Protein AF-A0A9Y2F4L6-F1 (afdb_monomer_lite)

Structure (mmCIF, N/CA/C/O backbone):
data_AF-A0A9Y2F4L6-F1
#
_entry.id   AF-A0A9Y2F4L6-F1
#
loop_
_atom_site.group_PDB
_atom_site.id
_atom_site.type_symbol
_atom_site.label_atom_id
_atom_site.label_alt_id
_atom_site.label_comp_id
_atom_site.label_asym_id
_atom_site.label_entity_id
_atom_site.label_seq_id
_atom_site.pdbx_PDB_ins_code
_atom_site.Cartn_x
_atom_site.Cartn_y
_atom_site.Cartn_z
_atom_site.occupancy
_atom_site.B_iso_or_equiv
_atom_site.auth_seq_id
_atom_site.auth_comp_id
_atom_site.auth_asym_id
_atom_site.auth_atom_id
_atom_site.pdbx_PDB_model_num
ATOM 1 N N . MET A 1 1 ? -23.920 -16.507 -6.125 1.00 43.25 1 MET A N 1
ATOM 2 C CA . MET A 1 1 ? -23.832 -16.913 -4.710 1.00 43.25 1 MET A CA 1
ATOM 3 C C . MET A 1 1 ? -22.390 -17.331 -4.482 1.00 43.25 1 MET A C 1
ATOM 5 O O . MET A 1 1 ? -21.992 -18.385 -4.951 1.00 43.25 1 MET A O 1
ATOM 9 N N . THR A 1 2 ? -21.555 -16.420 -3.988 1.00 51.94 2 THR A N 1
ATOM 10 C CA . THR A 1 2 ? -20.121 -16.670 -3.791 1.00 51.94 2 THR A CA 1
ATOM 11 C C . THR A 1 2 ? -19.931 -17.440 -2.497 1.00 51.94 2 THR A C 1
ATOM 13 O O . THR A 1 2 ? -20.103 -16.884 -1.417 1.00 51.94 2 THR A O 1
ATOM 16 N N . ASP A 1 3 ? -19.592 -18.715 -2.637 1.00 67.19 3 ASP A N 1
ATOM 17 C CA . ASP A 1 3 ? -19.367 -19.669 -1.553 1.00 67.19 3 ASP A CA 1
ATOM 18 C C . ASP A 1 3 ? -17.948 -19.485 -0.981 1.00 67.19 3 ASP A C 1
ATOM 20 O O . ASP A 1 3 ? -17.088 -20.361 -1.058 1.00 67.19 3 ASP A O 1
ATOM 24 N N . PHE A 1 4 ? -17.645 -18.274 -0.500 1.00 72.81 4 PHE A N 1
ATOM 25 C CA . PHE A 1 4 ? -16.419 -18.060 0.263 1.00 72.81 4 PHE A CA 1
ATOM 26 C C . PHE A 1 4 ? -16.619 -18.689 1.646 1.00 72.81 4 PHE A C 1
ATOM 28 O O . PHE A 1 4 ? -17.539 -18.280 2.358 1.00 72.81 4 PHE A O 1
ATOM 35 N N . PRO A 1 5 ? -15.792 -19.672 2.041 1.00 77.69 5 PRO A N 1
ATOM 36 C CA . PRO A 1 5 ? -15.989 -20.390 3.291 1.00 77.69 5 PRO A CA 1
ATOM 37 C C . PRO A 1 5 ? -15.797 -19.435 4.474 1.00 77.69 5 PRO A C 1
ATOM 39 O O . PRO A 1 5 ? -14.683 -18.995 4.769 1.00 77.69 5 PRO A O 1
ATOM 42 N N . ALA A 1 6 ? -16.906 -19.084 5.132 1.00 69.00 6 ALA A N 1
ATOM 43 C CA . ALA A 1 6 ? -16.931 -18.105 6.218 1.00 69.00 6 ALA A CA 1
ATOM 44 C C . ALA A 1 6 ? -16.064 -18.531 7.417 1.00 69.00 6 ALA A C 1
ATOM 46 O O . ALA A 1 6 ? -15.510 -17.680 8.109 1.00 69.00 6 ALA A O 1
ATOM 47 N N . ASP A 1 7 ? -15.869 -19.839 7.619 1.00 78.31 7 ASP A N 1
ATOM 48 C CA . ASP A 1 7 ? -14.999 -20.408 8.656 1.00 78.31 7 ASP A CA 1
ATOM 49 C C . ASP A 1 7 ? -13.498 -20.161 8.404 1.00 78.31 7 ASP A C 1
ATOM 51 O O . ASP A 1 7 ? -12.671 -20.455 9.267 1.00 78.31 7 ASP A O 1
ATOM 55 N N . LYS A 1 8 ? -13.127 -19.626 7.232 1.00 79.06 8 LYS A N 1
ATOM 56 C CA . LYS A 1 8 ? -11.742 -19.273 6.872 1.00 79.06 8 LYS A CA 1
ATOM 57 C C . LYS A 1 8 ? -11.451 -17.777 6.923 1.00 79.06 8 LYS A C 1
ATOM 59 O O . LYS A 1 8 ? -10.321 -17.379 6.627 1.00 79.06 8 LYS A O 1
ATOM 64 N N . LEU A 1 9 ? -12.433 -16.946 7.271 1.00 82.81 9 LEU A N 1
ATOM 65 C CA . LEU A 1 9 ? -12.238 -15.502 7.330 1.00 82.81 9 LEU A CA 1
ATOM 66 C C . LEU A 1 9 ? -11.289 -15.132 8.472 1.00 82.81 9 LEU A C 1
ATOM 68 O O . LEU A 1 9 ? -11.371 -15.658 9.580 1.00 82.81 9 LEU A O 1
ATOM 72 N N . ARG A 1 10 ? -10.373 -14.209 8.181 1.00 88.00 10 ARG A N 1
ATOM 73 C CA . ARG A 1 10 ? -9.464 -13.623 9.166 1.00 88.00 10 ARG A CA 1
ATOM 74 C C . ARG A 1 10 ? -9.920 -12.205 9.469 1.00 88.00 10 ARG A C 1
ATOM 76 O O . ARG A 1 10 ? -10.230 -11.454 8.546 1.00 88.00 10 ARG A O 1
ATOM 83 N N . THR A 1 11 ? -9.914 -11.841 10.745 1.00 90.31 11 THR A N 1
ATOM 84 C CA . THR A 1 11 ? -10.070 -10.448 11.168 1.00 90.31 11 THR A CA 1
ATOM 85 C C . THR A 1 11 ? -8.701 -9.786 11.141 1.00 90.31 11 THR A C 1
ATOM 87 O O . THR A 1 11 ? -7.770 -10.296 11.758 1.00 90.31 11 THR A O 1
ATOM 90 N N . LEU A 1 12 ? -8.590 -8.677 10.418 1.00 94.12 12 LEU A N 1
ATOM 91 C CA . LEU A 1 12 ? -7.392 -7.844 10.338 1.00 94.12 12 LEU A CA 1
ATOM 92 C C . LEU A 1 12 ? -7.769 -6.427 10.768 1.00 94.12 12 LEU A C 1
ATOM 94 O O . LEU A 1 12 ? -8.864 -5.961 10.439 1.00 94.12 12 LEU A O 1
ATOM 98 N N . ASN A 1 13 ? -6.874 -5.739 11.472 1.00 94.25 13 ASN A N 1
ATOM 99 C CA . ASN A 1 13 ? -6.998 -4.295 11.650 1.00 94.25 13 ASN A CA 1
ATOM 100 C C . ASN A 1 13 ? -6.651 -3.551 10.342 1.00 94.25 13 ASN A C 1
ATOM 102 O O . ASN A 1 13 ? -6.176 -4.149 9.376 1.00 94.25 13 ASN A O 1
ATOM 106 N N . GLU A 1 14 ? -6.905 -2.241 10.288 1.00 94.06 14 GLU A N 1
ATOM 107 C CA . GLU A 1 14 ? -6.732 -1.454 9.056 1.00 94.06 14 GLU A CA 1
ATOM 108 C C . GLU A 1 14 ? -5.298 -1.478 8.521 1.00 94.06 14 GLU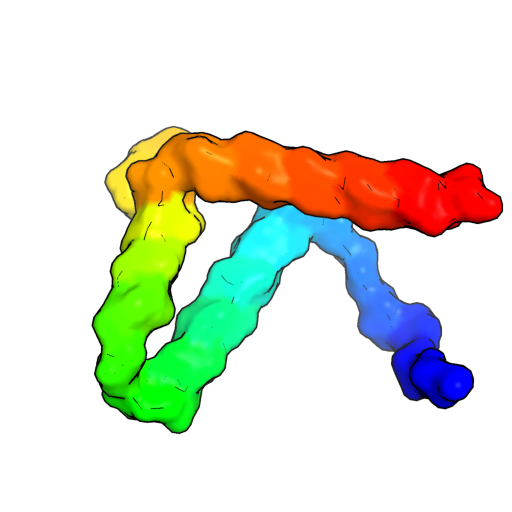 A C 1
ATOM 110 O O . GLU A 1 14 ? -5.096 -1.493 7.307 1.00 94.06 14 GLU A O 1
ATOM 115 N N . LEU A 1 15 ? -4.311 -1.496 9.421 1.00 93.56 15 LEU A N 1
ATOM 116 C CA . LEU A 1 15 ? -2.898 -1.526 9.068 1.00 93.56 15 LEU A CA 1
ATOM 117 C C . LEU A 1 15 ? -2.485 -2.906 8.557 1.00 93.56 15 LEU A C 1
ATOM 119 O O . LEU A 1 15 ? -1.856 -3.010 7.512 1.00 93.56 15 LEU A O 1
ATOM 123 N N . GLU A 1 16 ? -2.903 -3.971 9.240 1.00 95.56 16 GLU A N 1
ATOM 124 C CA . GLU A 1 16 ? -2.656 -5.351 8.806 1.00 95.56 16 GLU A CA 1
ATOM 125 C C . GLU A 1 16 ? -3.296 -5.641 7.444 1.00 95.56 16 GLU A C 1
ATOM 127 O O . GLU A 1 16 ? -2.704 -6.315 6.602 1.00 95.56 16 GLU A O 1
ATOM 132 N N . ALA A 1 17 ? -4.503 -5.125 7.206 1.00 96.00 17 ALA A N 1
ATOM 133 C CA . ALA A 1 17 ? -5.180 -5.252 5.923 1.00 96.00 17 ALA A CA 1
ATOM 134 C C . ALA A 1 17 ? -4.469 -4.458 4.814 1.00 96.00 17 ALA A C 1
ATOM 136 O O . ALA A 1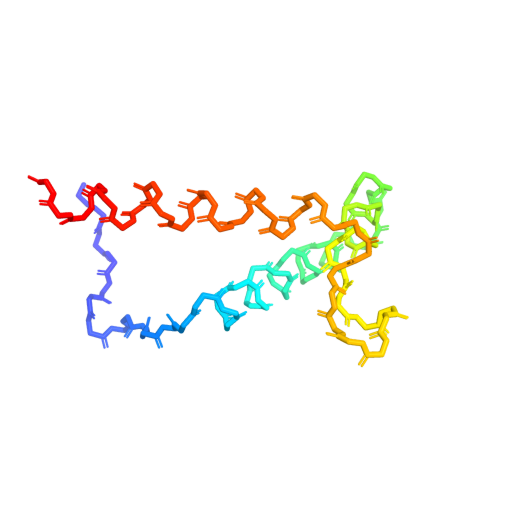 17 ? -4.384 -4.947 3.685 1.00 96.00 17 ALA A O 1
ATOM 137 N N . TYR A 1 18 ? -3.920 -3.279 5.130 1.00 96.19 18 TYR A N 1
ATOM 138 C CA . TYR A 1 18 ? -3.082 -2.522 4.202 1.00 96.19 18 TYR A CA 1
ATOM 139 C C . TYR A 1 18 ? -1.813 -3.299 3.848 1.00 96.19 18 TYR A C 1
ATOM 141 O O . TYR A 1 18 ? -1.532 -3.517 2.672 1.00 96.19 18 TYR A O 1
ATOM 149 N N . ASP A 1 19 ? -1.089 -3.790 4.855 1.00 95.06 19 ASP A N 1
ATOM 150 C CA . ASP A 1 19 ? 0.144 -4.552 4.658 1.00 95.06 19 ASP A CA 1
ATOM 151 C C . ASP A 1 19 ? -0.130 -5.841 3.855 1.00 95.06 19 ASP A C 1
ATOM 153 O O . ASP A 1 19 ? 0.623 -6.182 2.942 1.00 95.06 19 ASP A O 1
ATOM 157 N N . ALA A 1 20 ? -1.259 -6.519 4.101 1.00 96.50 20 ALA A N 1
ATOM 158 C CA . ALA A 1 20 ? -1.692 -7.671 3.309 1.00 96.50 20 ALA A CA 1
ATOM 159 C C . ALA A 1 20 ? -1.986 -7.311 1.839 1.00 96.50 20 ALA A C 1
ATOM 161 O O . ALA A 1 20 ? -1.640 -8.077 0.936 1.00 96.50 20 ALA A O 1
ATOM 162 N N . MET A 1 21 ? -2.604 -6.153 1.586 1.00 96.69 21 MET A N 1
ATOM 163 C CA . MET A 1 21 ? -2.874 -5.645 0.237 1.00 96.69 21 MET A CA 1
ATOM 164 C C . MET A 1 21 ? -1.573 -5.315 -0.507 1.00 96.69 21 MET A C 1
ATOM 166 O O . MET A 1 21 ? -1.392 -5.777 -1.637 1.00 96.69 21 MET A O 1
ATOM 170 N N . VAL A 1 22 ? -0.633 -4.619 0.140 1.00 96.06 22 VAL A N 1
ATOM 171 C CA . VAL A 1 22 ? 0.692 -4.325 -0.431 1.00 96.06 22 VAL A CA 1
ATOM 172 C C . VAL A 1 22 ? 1.432 -5.621 -0.758 1.00 96.06 22 VAL A C 1
ATOM 174 O O . VAL A 1 22 ? 1.929 -5.794 -1.872 1.00 96.06 22 VAL A O 1
ATOM 177 N N . TRP A 1 23 ? 1.440 -6.581 0.170 1.00 96.62 23 TRP A N 1
ATOM 178 C CA . TRP A 1 23 ? 2.111 -7.864 -0.032 1.00 96.62 23 TRP A CA 1
ATOM 179 C C . TRP A 1 23 ? 1.510 -8.671 -1.191 1.00 96.62 23 TRP A C 1
ATOM 181 O O . TRP A 1 23 ? 2.238 -9.280 -1.983 1.00 96.62 23 TRP A O 1
ATOM 191 N N . PHE A 1 24 ? 0.182 -8.648 -1.339 1.00 96.75 24 PHE A N 1
ATOM 192 C CA . PHE A 1 24 ? -0.505 -9.282 -2.461 1.00 96.75 24 PHE A CA 1
ATOM 193 C C . PHE A 1 24 ? -0.112 -8.658 -3.807 1.00 96.75 24 PHE A C 1
ATOM 195 O O . PHE A 1 24 ? 0.184 -9.390 -4.756 1.00 96.75 24 PHE A O 1
ATOM 202 N N . LEU A 1 25 ? -0.082 -7.325 -3.898 1.00 96.19 25 LEU A N 1
ATOM 203 C CA . LEU A 1 25 ? 0.304 -6.615 -5.120 1.00 96.19 25 LEU A CA 1
ATOM 204 C C . LEU A 1 25 ? 1.771 -6.862 -5.484 1.00 96.19 25 LEU A C 1
ATOM 206 O O . LEU A 1 25 ? 2.058 -7.166 -6.645 1.00 96.19 25 LEU A O 1
ATOM 210 N N . ASN A 1 26 ? 2.679 -6.837 -4.503 1.00 94.94 26 ASN A N 1
ATOM 211 C CA . ASN A 1 26 ? 4.082 -7.182 -4.731 1.00 94.94 26 ASN A CA 1
ATOM 212 C C . ASN A 1 26 ? 4.214 -8.622 -5.253 1.00 94.94 26 ASN A C 1
ATOM 214 O O . ASN A 1 26 ? 4.833 -8.860 -6.288 1.00 94.94 26 ASN A O 1
ATOM 218 N N . SER A 1 27 ? 3.532 -9.579 -4.616 1.00 96.56 27 SER A N 1
ATOM 219 C CA . SER A 1 27 ? 3.511 -10.979 -5.065 1.00 96.56 27 SER A CA 1
ATOM 220 C C . SER A 1 27 ? 2.941 -11.130 -6.481 1.00 96.56 27 SER A C 1
ATOM 222 O O . SER A 1 27 ? 3.377 -11.973 -7.268 1.00 96.56 27 SER A O 1
ATOM 224 N N . TYR A 1 28 ? 1.936 -10.330 -6.845 1.00 96.12 28 TYR A N 1
ATOM 225 C CA . TYR A 1 28 ? 1.416 -10.294 -8.209 1.00 96.12 28 TYR A CA 1
ATOM 226 C C . TYR A 1 28 ? 2.466 -9.790 -9.205 1.00 96.12 28 TYR A C 1
ATOM 228 O O . TYR A 1 28 ? 2.693 -10.452 -10.220 1.00 96.12 28 TYR A O 1
ATOM 236 N N . TRP A 1 29 ? 3.126 -8.674 -8.905 1.00 95.88 29 TRP A N 1
ATOM 237 C CA . TRP A 1 29 ? 4.168 -8.089 -9.746 1.00 95.88 29 TRP A CA 1
ATOM 238 C C . TRP A 1 29 ? 5.360 -9.035 -9.941 1.00 95.88 29 TRP A C 1
ATOM 240 O O . TRP A 1 29 ? 5.799 -9.264 -11.072 1.00 95.88 29 TRP A O 1
ATOM 250 N N . GLU A 1 30 ? 5.820 -9.668 -8.859 1.00 95.75 30 GLU A N 1
ATOM 251 C CA . GLU A 1 30 ? 6.907 -10.650 -8.868 1.00 95.75 30 GLU A CA 1
ATOM 252 C C . GLU A 1 30 ? 6.596 -11.853 -9.760 1.00 95.75 30 GLU A C 1
ATOM 254 O O . GLU A 1 30 ? 7.407 -12.212 -10.616 1.00 95.75 30 GLU A O 1
ATOM 259 N N . ARG A 1 31 ? 5.393 -12.435 -9.644 1.00 96.5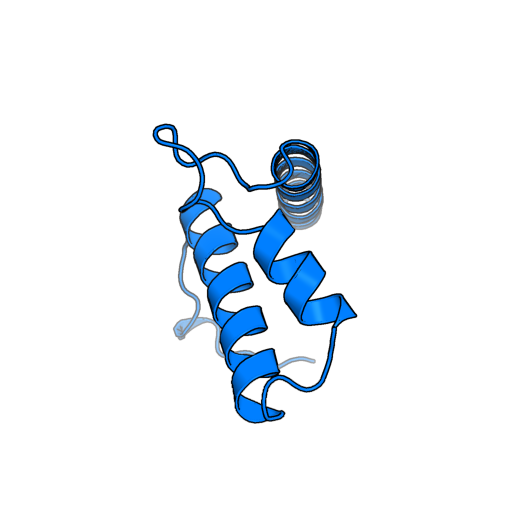6 31 ARG A N 1
ATOM 260 C CA . ARG A 1 31 ? 4.961 -13.568 -10.489 1.00 96.56 31 ARG A CA 1
ATOM 261 C C . ARG A 1 31 ? 4.936 -13.240 -11.979 1.00 96.56 31 ARG A C 1
ATOM 263 O O . ARG A 1 31 ? 5.003 -14.148 -12.803 1.00 96.56 31 ARG A O 1
ATOM 270 N N . ARG A 1 32 ? 4.806 -11.962 -12.339 1.00 92.31 32 ARG A N 1
ATOM 271 C CA . ARG A 1 32 ? 4.804 -11.488 -13.731 1.00 92.31 32 ARG A CA 1
ATOM 272 C C . ARG A 1 32 ? 6.192 -11.052 -14.202 1.00 92.31 32 ARG A C 1
ATOM 274 O O . ARG A 1 32 ? 6.297 -10.440 -15.259 1.00 92.31 32 ARG A O 1
ATOM 281 N N . GLY A 1 33 ? 7.242 -11.364 -13.441 1.00 93.69 33 GLY A N 1
ATOM 282 C CA . GLY A 1 33 ? 8.622 -11.047 -13.796 1.00 93.69 33 GLY A CA 1
ATOM 283 C C . GLY A 1 33 ? 8.981 -9.575 -13.612 1.00 93.69 33 GLY A C 1
ATOM 284 O O . GLY A 1 33 ? 9.927 -9.119 -14.242 1.00 93.69 33 GLY A O 1
ATOM 285 N N . LYS A 1 34 ? 8.238 -8.832 -12.776 1.00 94.50 34 LYS A N 1
ATOM 286 C CA . LYS A 1 34 ? 8.510 -7.418 -12.460 1.00 94.50 34 LYS A CA 1
ATOM 287 C C . LYS A 1 34 ? 8.493 -6.481 -13.679 1.00 94.50 34 LYS A C 1
ATOM 289 O O . LYS A 1 34 ? 9.186 -5.474 -13.702 1.00 94.50 34 LYS A O 1
ATOM 294 N N . LEU A 1 35 ? 7.705 -6.816 -14.701 1.00 92.25 35 LEU A N 1
ATOM 295 C CA . LEU A 1 35 ? 7.751 -6.145 -16.009 1.00 92.25 35 LEU A CA 1
ATOM 296 C C . LEU A 1 35 ? 6.923 -4.854 -16.108 1.00 92.25 35 LEU A C 1
ATOM 298 O O . LEU A 1 35 ? 7.023 -4.149 -17.104 1.00 92.25 35 LEU A O 1
ATOM 302 N N . SER A 1 36 ? 6.046 -4.582 -15.139 1.00 95.62 36 SER A N 1
ATOM 303 C CA . SER A 1 36 ? 5.150 -3.422 -15.191 1.00 95.62 36 SER A CA 1
ATOM 304 C C . SER A 1 36 ? 5.715 -2.279 -14.362 1.00 95.62 36 SER A C 1
ATOM 306 O O . SER A 1 36 ? 5.698 -2.369 -13.132 1.00 95.62 36 SER A O 1
ATOM 308 N N . ASP A 1 37 ? 6.129 -1.205 -15.027 1.00 95.50 37 ASP A N 1
ATOM 309 C CA . ASP A 1 37 ? 6.619 0.010 -14.366 1.00 95.50 37 ASP A CA 1
ATOM 310 C C . ASP A 1 37 ? 5.520 0.676 -13.534 1.00 95.50 37 ASP A C 1
ATOM 312 O O . ASP A 1 37 ? 5.769 1.056 -12.397 1.00 95.50 37 ASP A O 1
ATOM 316 N N . ASP A 1 38 ? 4.276 0.702 -14.024 1.00 96.06 38 ASP A N 1
ATOM 317 C CA . ASP A 1 38 ? 3.141 1.261 -13.273 1.00 96.06 38 ASP A CA 1
ATOM 318 C C . ASP A 1 38 ? 2.937 0.577 -11.912 1.00 96.06 38 ASP A C 1
ATOM 320 O O . ASP A 1 38 ? 2.639 1.231 -10.915 1.00 96.06 38 ASP A O 1
ATOM 324 N N . ILE A 1 39 ? 3.134 -0.745 -11.842 1.00 95.12 39 ILE A N 1
ATOM 325 C CA . ILE A 1 39 ? 3.026 -1.477 -10.575 1.00 95.12 39 ILE A CA 1
ATOM 326 C C . ILE A 1 39 ? 4.261 -1.223 -9.709 1.00 95.12 39 ILE A C 1
ATOM 328 O O . ILE A 1 39 ? 4.128 -1.115 -8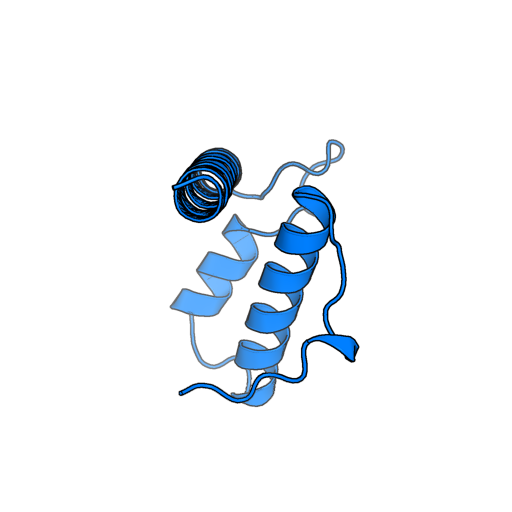.495 1.00 95.12 39 ILE A O 1
ATOM 332 N N . ALA A 1 40 ? 5.447 -1.095 -10.306 1.00 94.62 40 ALA A N 1
ATOM 333 C CA . ALA A 1 40 ? 6.660 -0.747 -9.570 1.00 94.62 40 ALA A CA 1
ATOM 334 C C . ALA A 1 40 ? 6.536 0.635 -8.903 1.00 94.62 40 ALA A C 1
ATOM 336 O O . ALA A 1 40 ? 6.861 0.782 -7.725 1.00 94.62 40 ALA A O 1
ATOM 337 N N . ILE A 1 41 ? 6.010 1.620 -9.638 1.00 96.06 41 ILE A N 1
ATOM 338 C CA . ILE A 1 41 ? 5.721 2.972 -9.145 1.00 96.06 41 ILE A CA 1
ATOM 339 C C . ILE A 1 41 ? 4.695 2.899 -8.016 1.00 96.06 41 ILE A C 1
ATOM 341 O O . ILE A 1 41 ? 4.969 3.375 -6.918 1.00 96.06 41 ILE A O 1
ATOM 345 N N . LEU A 1 42 ? 3.579 2.193 -8.230 1.00 96.38 42 LEU A N 1
ATOM 346 C CA . LEU A 1 42 ? 2.573 1.984 -7.190 1.00 96.38 42 LEU A CA 1
ATOM 347 C C . LEU A 1 42 ? 3.170 1.344 -5.923 1.00 96.38 42 LEU A C 1
ATOM 349 O O . LEU A 1 42 ? 2.843 1.751 -4.815 1.00 96.38 42 LEU A O 1
ATOM 353 N N . MET A 1 43 ? 4.055 0.351 -6.051 1.00 95.62 43 MET A N 1
ATOM 354 C CA . MET A 1 43 ? 4.717 -0.265 -4.891 1.00 95.62 43 MET A CA 1
ATOM 355 C C . MET A 1 43 ? 5.642 0.707 -4.161 1.00 95.62 43 MET A C 1
ATOM 357 O O . MET A 1 43 ? 5.709 0.661 -2.933 1.00 95.62 43 MET A O 1
ATOM 361 N N . SER A 1 44 ? 6.318 1.603 -4.881 1.00 94.00 44 SER A N 1
ATOM 362 C CA . SER A 1 44 ? 7.104 2.674 -4.265 1.00 94.00 44 SER A CA 1
ATOM 363 C C . SER A 1 44 ? 6.213 3.623 -3.459 1.00 94.00 44 SER A C 1
ATOM 365 O O . SER A 1 44 ? 6.533 3.929 -2.311 1.00 94.00 44 SER A O 1
ATOM 367 N N . ASP A 1 45 ? 5.076 4.034 -4.020 1.00 96.12 45 ASP A N 1
ATOM 368 C CA . ASP A 1 45 ? 4.128 4.941 -3.365 1.00 96.12 45 ASP A CA 1
ATOM 369 C C . ASP A 1 45 ? 3.492 4.305 -2.120 1.00 96.12 45 ASP A C 1
ATOM 371 O O . ASP A 1 45 ? 3.329 4.955 -1.086 1.00 96.12 45 ASP A O 1
ATOM 375 N N . LEU A 1 46 ? 3.189 3.005 -2.176 1.00 96.56 46 LEU A N 1
ATOM 376 C CA . LEU A 1 46 ? 2.569 2.281 -1.066 1.00 96.56 46 LEU A CA 1
ATOM 377 C C . LEU A 1 46 ? 3.561 1.831 0.020 1.00 96.56 46 LEU A C 1
ATOM 379 O O . LEU A 1 46 ? 3.120 1.506 1.129 1.00 96.56 46 LEU A O 1
ATOM 383 N N . SER A 1 47 ? 4.867 1.797 -0.273 1.00 94.25 47 SER A N 1
ATOM 384 C CA . SER A 1 47 ? 5.896 1.259 0.626 1.00 94.25 47 SER A CA 1
ATOM 385 C C . SER A 1 47 ? 5.982 2.035 1.936 1.00 94.25 47 SER A C 1
ATOM 387 O O . SER A 1 47 ? 6.193 3.245 1.943 1.00 94.25 47 SER A O 1
ATOM 389 N N . ARG A 1 48 ? 5.891 1.317 3.061 1.00 93.38 48 ARG A N 1
ATOM 390 C CA . ARG A 1 48 ? 6.031 1.879 4.415 1.00 93.38 48 ARG A CA 1
ATOM 391 C C . ARG A 1 48 ? 7.450 1.782 4.976 1.00 93.38 48 ARG A C 1
ATOM 393 O O . ARG A 1 48 ? 7.677 2.102 6.137 1.00 93.38 48 ARG A O 1
ATOM 400 N N . GLU A 1 49 ? 8.409 1.326 4.175 1.00 92.06 49 GLU A N 1
ATOM 401 C CA . GLU A 1 49 ? 9.795 1.100 4.614 1.00 92.06 49 GLU A CA 1
ATOM 402 C C . GLU A 1 49 ? 10.710 2.309 4.366 1.00 92.06 49 GLU A C 1
ATOM 404 O O . GLU A 1 49 ? 11.840 2.347 4.847 1.00 92.06 49 GLU A O 1
ATOM 409 N N . ILE A 1 50 ? 10.227 3.308 3.621 1.00 87.81 50 ILE A N 1
ATOM 410 C CA . ILE A 1 50 ? 11.015 4.477 3.203 1.00 87.81 50 ILE A CA 1
ATOM 411 C C . ILE A 1 50 ? 11.253 5.434 4.377 1.00 87.81 50 ILE A C 1
ATOM 413 O O . ILE A 1 50 ? 12.332 6.013 4.517 1.00 87.81 50 ILE A O 1
ATOM 417 N N . TRP A 1 51 ? 10.244 5.608 5.229 1.00 89.69 51 TRP A N 1
ATOM 418 C CA . TRP A 1 51 ? 10.248 6.599 6.298 1.00 89.69 51 TRP A CA 1
ATOM 419 C C . TRP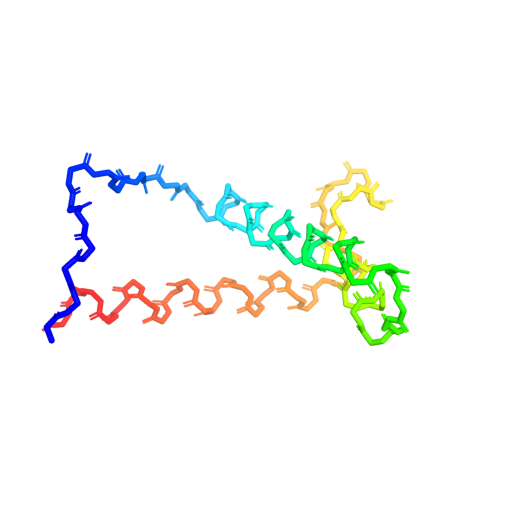 A 1 51 ? 10.371 5.931 7.668 1.00 89.69 51 TRP A C 1
ATOM 421 O O . TRP A 1 51 ? 9.757 4.900 7.936 1.00 89.69 51 TRP A O 1
ATOM 431 N N . SER A 1 52 ? 11.090 6.565 8.597 1.00 92.31 52 SER A N 1
ATOM 432 C CA . SER A 1 52 ? 11.253 6.052 9.969 1.00 92.31 52 SER A CA 1
ATOM 433 C C . SER A 1 52 ? 9.943 5.973 10.763 1.00 92.31 52 SER A C 1
ATOM 435 O O . SER A 1 52 ? 9.854 5.224 11.732 1.00 92.31 52 SER A O 1
ATOM 437 N N . ASN A 1 53 ? 8.923 6.730 10.353 1.00 90.31 53 ASN A N 1
ATOM 438 C CA . ASN A 1 53 ? 7.585 6.722 10.944 1.00 90.31 53 ASN A CA 1
ATOM 439 C C . ASN A 1 53 ? 6.630 5.707 10.289 1.00 90.31 53 ASN A C 1
ATOM 441 O O . ASN A 1 53 ? 5.456 5.679 10.648 1.00 90.31 53 ASN A O 1
ATOM 445 N N . GLN A 1 54 ? 7.112 4.905 9.335 1.00 91.00 54 GLN A N 1
ATOM 446 C CA . GLN A 1 54 ? 6.332 3.914 8.591 1.00 91.00 54 GLN A CA 1
ATOM 447 C C . GLN A 1 54 ? 5.101 4.463 7.850 1.00 91.00 54 GLN A C 1
ATOM 449 O O . GLN A 1 54 ? 4.137 3.727 7.605 1.00 91.00 54 GLN A O 1
ATOM 454 N N . MET A 1 55 ? 5.110 5.750 7.496 1.00 91.62 55 MET A N 1
ATOM 455 C CA . MET A 1 55 ? 4.169 6.278 6.508 1.00 91.62 55 MET A CA 1
ATOM 456 C C . MET A 1 55 ? 4.437 5.632 5.142 1.00 91.62 55 MET A C 1
ATOM 458 O O . MET A 1 55 ? 5.570 5.226 4.889 1.00 91.62 55 MET A O 1
ATOM 462 N N . PRO A 1 56 ? 3.443 5.537 4.246 1.00 94.56 56 PRO A N 1
ATOM 463 C CA . PRO A 1 56 ? 3.704 5.178 2.856 1.00 94.56 56 PRO A CA 1
ATOM 464 C C . PRO A 1 56 ? 4.599 6.206 2.143 1.00 94.56 56 PRO A C 1
ATOM 466 O O . PRO A 1 56 ? 4.684 7.364 2.565 1.00 94.56 56 PRO A O 1
ATOM 469 N N . GLY A 1 57 ? 5.246 5.786 1.053 1.00 92.44 57 GLY A N 1
ATOM 470 C CA . GLY A 1 57 ? 6.050 6.634 0.171 1.00 92.44 57 GLY A CA 1
ATOM 471 C C . GLY A 1 57 ? 5.297 7.884 -0.280 1.00 92.44 57 GLY A C 1
ATOM 472 O O . GLY A 1 57 ? 5.827 8.990 -0.174 1.00 92.44 57 GLY A O 1
ATOM 473 N N . ASP A 1 58 ? 4.033 7.706 -0.662 1.00 95.25 58 ASP A N 1
ATOM 474 C CA . ASP A 1 58 ? 3.067 8.774 -0.882 1.00 95.25 58 ASP A CA 1
ATOM 475 C C . ASP A 1 58 ? 2.066 8.872 0.293 1.00 95.25 58 ASP A C 1
ATOM 477 O O . ASP A 1 58 ? 1.217 7.994 0.481 1.00 95.25 58 ASP A O 1
ATOM 481 N N . PRO A 1 59 ? 2.079 9.969 1.073 1.00 91.69 59 PRO A N 1
ATOM 482 C CA . PRO A 1 59 ? 1.128 10.173 2.162 1.00 91.69 59 PRO A CA 1
ATOM 483 C C . PRO A 1 59 ? -0.348 10.184 1.733 1.00 91.69 59 PRO A C 1
ATOM 485 O O . PRO A 1 59 ? -1.216 9.875 2.557 1.00 91.69 59 PRO A O 1
ATOM 488 N N . ALA A 1 60 ? -0.664 10.550 0.483 1.00 95.75 60 ALA A N 1
ATOM 489 C CA . ALA A 1 60 ? -2.048 10.570 0.008 1.00 95.75 60 ALA A CA 1
ATOM 490 C C . ALA A 1 60 ? -2.640 9.155 -0.072 1.00 95.75 60 ALA A C 1
ATOM 492 O O . ALA A 1 60 ? -3.801 8.958 0.304 1.00 95.75 60 ALA A O 1
ATOM 493 N N . SER A 1 61 ? -1.817 8.168 -0.428 1.00 94.44 61 SER A N 1
ATOM 494 C CA . SER A 1 61 ? -2.192 6.753 -0.468 1.00 94.44 61 SER A CA 1
ATOM 495 C C . SER A 1 61 ? -2.741 6.236 0.869 1.00 94.44 61 SER A C 1
ATOM 497 O O . SER A 1 61 ? -3.743 5.517 0.890 1.00 94.44 61 SER A O 1
ATOM 499 N N . TRP A 1 62 ? -2.173 6.661 2.007 1.00 94.56 62 TRP A N 1
ATOM 500 C CA . TRP A 1 62 ? -2.706 6.284 3.325 1.00 94.56 62 TRP A CA 1
ATOM 501 C C . TRP A 1 62 ? -4.115 6.837 3.560 1.00 94.56 62 TRP A C 1
ATOM 503 O O . TRP A 1 62 ? -5.009 6.135 4.038 1.00 94.56 62 TRP A O 1
ATOM 513 N N . ARG A 1 63 ? -4.344 8.100 3.185 1.00 95.00 63 ARG A N 1
ATOM 514 C CA . ARG A 1 63 ? -5.654 8.739 3.344 1.00 95.00 63 ARG A CA 1
ATOM 515 C C . ARG A 1 63 ? -6.713 8.057 2.485 1.00 95.00 63 ARG A C 1
ATOM 517 O O . ARG A 1 63 ? -7.854 7.901 2.920 1.00 95.00 63 ARG A O 1
ATOM 524 N N . ASP A 1 64 ? -6.359 7.682 1.264 1.00 96.12 64 ASP A N 1
ATOM 525 C CA . ASP A 1 64 ? -7.293 7.029 0.353 1.00 96.12 64 ASP A CA 1
ATOM 526 C C . ASP A 1 64 ? -7.606 5.592 0.791 1.00 96.12 64 ASP A C 1
ATOM 528 O O . ASP A 1 64 ? -8.765 5.176 0.709 1.00 96.12 64 ASP A O 1
ATOM 532 N N . TRP A 1 65 ? -6.643 4.888 1.397 1.00 95.56 65 TRP A N 1
ATOM 533 C CA . TRP A 1 65 ? -6.897 3.622 2.086 1.00 95.56 65 TRP A CA 1
ATOM 534 C C . TRP A 1 65 ? -7.916 3.764 3.224 1.00 95.56 65 TRP A C 1
ATOM 536 O O . TRP A 1 65 ? -8.913 3.041 3.250 1.00 95.56 65 TRP A O 1
ATOM 546 N N . GLN A 1 66 ? 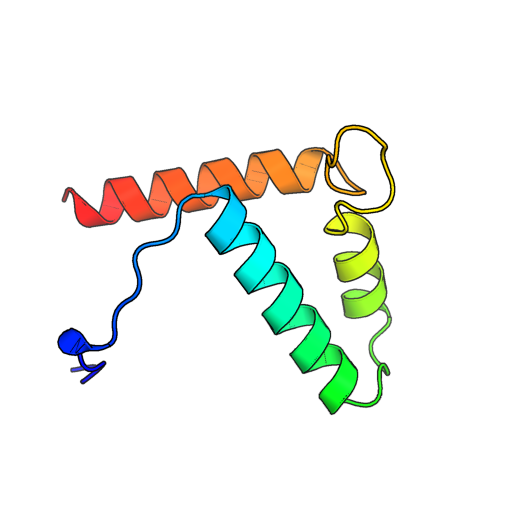-7.730 4.729 4.130 1.00 95.38 66 GLN A N 1
ATOM 547 C CA . GLN A 1 66 ? -8.646 4.948 5.260 1.00 95.38 66 GLN A CA 1
ATOM 548 C C . GLN A 1 66 ? -10.084 5.239 4.798 1.00 95.38 66 GLN A C 1
ATOM 550 O O . GLN A 1 66 ? -11.051 4.731 5.375 1.00 95.38 66 GLN A O 1
ATOM 555 N N . LYS A 1 67 ? -10.248 6.010 3.713 1.00 96.56 67 LYS A N 1
ATOM 556 C CA . LYS A 1 67 ? -11.566 6.234 3.094 1.00 96.56 67 LYS A CA 1
ATOM 557 C C . LYS A 1 67 ? -12.165 4.942 2.547 1.00 96.56 67 LYS A C 1
ATOM 559 O O . LYS A 1 67 ? -13.355 4.704 2.735 1.00 96.56 67 LYS A O 1
ATOM 564 N N . ALA A 1 68 ? -11.366 4.116 1.872 1.00 95.81 68 ALA A N 1
ATOM 565 C CA . ALA A 1 68 ? -11.830 2.841 1.335 1.00 95.81 68 ALA A CA 1
ATOM 566 C C . ALA A 1 68 ? -12.306 1.905 2.456 1.00 95.81 68 ALA A C 1
ATOM 568 O O . ALA A 1 68 ? -13.400 1.349 2.361 1.00 95.81 68 ALA A O 1
ATOM 569 N N . VAL A 1 69 ? -11.540 1.796 3.546 1.00 95.25 69 VAL A N 1
ATOM 570 C CA . VAL A 1 69 ? -11.927 1.016 4.731 1.00 95.25 69 VAL A CA 1
ATOM 571 C C . VAL A 1 69 ? -13.237 1.532 5.327 1.00 95.25 69 VAL A C 1
ATOM 573 O O . VAL A 1 69 ? -14.155 0.740 5.536 1.00 95.25 69 VAL A O 1
ATOM 576 N N . THR A 1 70 ? -13.359 2.850 5.517 1.00 94.94 70 THR A N 1
ATOM 577 C CA . THR A 1 70 ? -14.579 3.489 6.043 1.00 94.94 70 THR A CA 1
ATOM 578 C C . THR A 1 70 ? -15.799 3.171 5.175 1.00 94.94 70 THR A C 1
ATOM 580 O O . THR A 1 70 ? -16.845 2.780 5.690 1.00 94.94 70 THR A O 1
ATOM 583 N N . ASN A 1 71 ? -15.666 3.279 3.850 1.00 94.12 71 ASN A N 1
ATOM 584 C CA . ASN A 1 71 ? -16.759 2.996 2.917 1.00 94.12 71 ASN A CA 1
ATOM 585 C C . ASN A 1 71 ? -17.204 1.528 2.972 1.00 94.12 71 ASN A C 1
ATOM 587 O O . ASN A 1 71 ? -18.398 1.244 2.908 1.00 94.12 71 ASN A O 1
ATOM 591 N N . ILE A 1 72 ? -16.262 0.590 3.105 1.00 91.25 72 ILE A N 1
ATOM 592 C CA . ILE A 1 72 ? -16.574 -0.841 3.199 1.00 91.25 72 ILE A CA 1
ATOM 593 C C . ILE A 1 72 ? -17.190 -1.198 4.552 1.00 91.25 72 ILE A C 1
ATOM 595 O O . ILE A 1 72 ? -18.113 -2.008 4.592 1.00 91.25 72 ILE A O 1
ATOM 599 N N . GLN A 1 73 ? -16.714 -0.610 5.651 1.00 86.75 73 GLN A N 1
ATOM 600 C CA . GLN A 1 73 ? -17.332 -0.800 6.965 1.00 86.75 73 GLN A CA 1
ATOM 601 C C . GLN A 1 73 ? -18.768 -0.265 6.973 1.00 86.75 73 GLN A C 1
ATOM 603 O O . GLN A 1 73 ? -19.685 -1.014 7.286 1.00 86.75 73 GLN A O 1
ATOM 608 N N . GLY A 1 74 ? -18.990 0.962 6.493 1.00 81.69 74 GLY A N 1
ATOM 609 C CA . GLY A 1 74 ? -20.334 1.540 6.411 1.00 81.69 74 GLY A CA 1
ATOM 610 C C . GLY A 1 74 ? -21.296 0.782 5.485 1.00 81.69 74 GLY A C 1
ATOM 611 O O . GLY A 1 74 ? -22.506 0.878 5.664 1.00 81.69 74 GLY A O 1
ATOM 612 N N . ALA A 1 75 ? -20.785 0.017 4.514 1.00 74.94 75 ALA A N 1
ATOM 613 C CA . ALA A 1 75 ? -21.589 -0.878 3.678 1.00 74.94 75 ALA A CA 1
ATOM 614 C C . ALA A 1 75 ? -21.922 -2.221 4.354 1.00 74.94 75 ALA A C 1
ATOM 616 O O . ALA A 1 75 ? -22.841 -2.902 3.913 1.00 74.94 75 ALA A O 1
ATOM 617 N N . ARG A 1 76 ? -21.174 -2.631 5.387 1.00 67.69 76 ARG A N 1
ATOM 618 C CA . ARG A 1 76 ? -21.478 -3.829 6.191 1.00 67.69 76 ARG A CA 1
ATOM 619 C C . ARG A 1 76 ? -22.542 -3.567 7.256 1.00 67.69 76 ARG A C 1
ATOM 621 O O . ARG A 1 76 ? -23.178 -4.518 7.695 1.00 67.69 76 ARG A O 1
ATOM 628 N N . ASP A 1 77 ? -22.710 -2.307 7.646 1.00 63.50 77 ASP A N 1
ATOM 629 C CA . ASP A 1 77 ? -23.656 -1.873 8.678 1.00 63.50 77 ASP A CA 1
ATOM 630 C C . ASP A 1 77 ? -25.041 -1.471 8.112 1.00 63.50 77 ASP A C 1
ATOM 632 O O . ASP A 1 77 ? -25.911 -1.040 8.871 1.00 63.50 77 ASP A O 1
ATOM 636 N N . GLN A 1 78 ? -25.247 -1.599 6.792 1.00 50.84 78 GLN A N 1
ATOM 637 C CA . GLN A 1 78 ? -26.510 -1.355 6.070 1.00 50.84 78 GLN A CA 1
ATOM 638 C C . GLN A 1 78 ? -27.161 -2.669 5.635 1.00 50.84 78 GLN A C 1
ATOM 640 O O . GLN A 1 78 ? -28.411 -2.730 5.670 1.00 50.84 78 GLN A O 1
#

pLDDT: mean 89.68, std 11.26, range [43.25, 96.75]

Foldseek 3Di:
DDPDPPVPDDDDDLVRVLVVVLVVLVVVCVVVVVPDVVSVVVNQQSALPPDPVSQGNNNVVVVVSVVVVVVVVVVVVD

Radius of gyration: 14.78 Å; chains: 1; bounding box: 38×31×28 Å

Secondary structure (DSSP, 8-state):
-----GGG-----HHHHHHHHHHHHHHHHHHTTT--HHHHHHHHHH-SSSSTT---SSHHHHHHHHHHHHHHHHHH--

Sequence (78 aa):
MTDFPADKLRTLNELEAYDAMVWFLNSYWERRGKLSDDIAILMSDLSREIWSNQMPGDPASWRDWQKAVTNIQGARDQ

Organism: NCBI:txid2173831